Protein AF-A0A970PVP2-F1 (afdb_monomer_lite)

Structure (mmCIF, N/CA/C/O backbone):
data_AF-A0A970PVP2-F1
#
_entry.id   AF-A0A970PVP2-F1
#
loop_
_atom_site.group_PDB
_atom_site.id
_atom_site.type_symbol
_atom_site.label_atom_id
_atom_site.label_alt_id
_atom_site.label_comp_id
_atom_site.label_asym_id
_atom_site.label_entity_id
_atom_site.label_seq_id
_atom_site.pdbx_PDB_ins_code
_atom_site.Cartn_x
_atom_site.Cartn_y
_atom_site.Cartn_z
_atom_site.occupancy
_atom_site.B_iso_or_equiv
_atom_site.auth_seq_id
_atom_site.auth_comp_id
_atom_site.auth_asym_id
_atom_site.auth_atom_id
_atom_site.pdbx_PDB_model_num
ATOM 1 N N . MET A 1 1 ? 5.228 10.701 -20.672 1.00 58.44 1 MET A N 1
ATOM 2 C CA . MET A 1 1 ? 6.135 9.783 -19.954 1.00 58.44 1 MET A CA 1
ATOM 3 C C . MET A 1 1 ? 5.362 8.500 -19.697 1.00 58.44 1 MET A C 1
ATOM 5 O O . MET A 1 1 ? 4.234 8.600 -19.229 1.00 58.44 1 MET A O 1
ATOM 9 N N . LYS A 1 2 ? 5.889 7.339 -20.095 1.00 67.12 2 LYS A N 1
ATOM 10 C CA . LYS A 1 2 ? 5.264 6.033 -19.849 1.00 67.12 2 LYS A CA 1
ATOM 11 C C . LYS A 1 2 ? 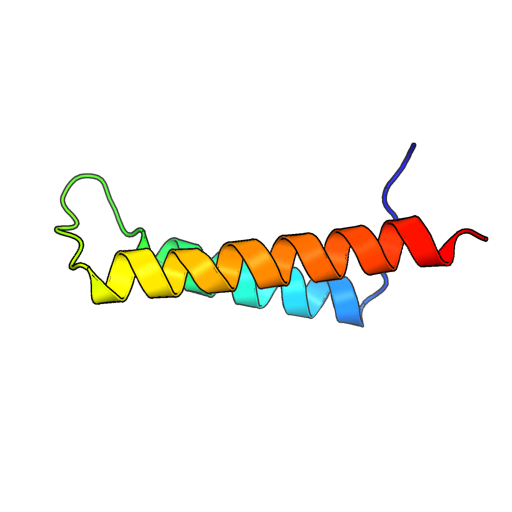6.107 5.339 -18.783 1.00 67.12 2 LYS A C 1
ATOM 13 O O . LYS A 1 2 ? 7.313 5.239 -18.964 1.00 67.12 2 LYS A O 1
ATOM 18 N N . LEU A 1 3 ? 5.486 4.950 -17.675 1.00 75.44 3 LEU A N 1
ATOM 19 C CA . LEU A 1 3 ? 6.143 4.172 -16.630 1.00 75.44 3 LEU A CA 1
ATOM 20 C C . LEU A 1 3 ? 6.237 2.724 -17.122 1.00 75.44 3 LEU A C 1
ATOM 22 O O . LEU A 1 3 ? 5.203 2.113 -17.401 1.00 75.44 3 LEU A O 1
ATOM 26 N N . GLU A 1 4 ? 7.449 2.200 -17.267 1.00 81.50 4 GLU A N 1
ATOM 27 C CA . GLU A 1 4 ? 7.668 0.782 -17.549 1.00 81.50 4 GLU A CA 1
ATOM 28 C C . GLU A 1 4 ? 8.192 0.118 -16.284 1.00 8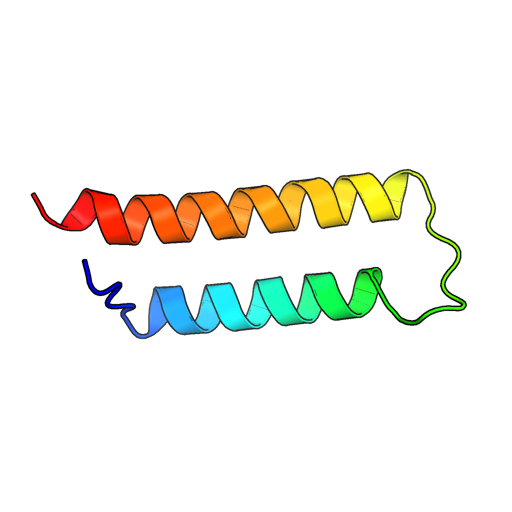1.50 4 GLU A C 1
ATOM 30 O O . GLU A 1 4 ? 9.228 0.499 -15.750 1.00 81.50 4 GLU A O 1
ATOM 35 N N . LEU A 1 5 ? 7.415 -0.835 -15.776 1.00 84.31 5 LEU A N 1
ATOM 36 C CA . LEU A 1 5 ? 7.766 -1.623 -14.606 1.00 84.31 5 LEU A CA 1
ATOM 37 C C . LEU A 1 5 ? 8.349 -2.943 -15.092 1.00 84.31 5 LEU A C 1
ATOM 39 O O . LEU A 1 5 ? 7.715 -3.639 -15.891 1.00 84.31 5 LEU A O 1
ATOM 43 N N . ASP A 1 6 ? 9.525 -3.308 -14.593 1.00 90.12 6 ASP A N 1
ATOM 44 C CA . ASP A 1 6 ? 9.974 -4.690 -14.709 1.00 90.12 6 ASP A CA 1
ATOM 45 C C . ASP A 1 6 ? 9.123 -5.622 -13.823 1.00 90.12 6 ASP A C 1
ATOM 47 O O . ASP A 1 6 ? 8.244 -5.204 -13.060 1.00 90.12 6 ASP A O 1
ATOM 51 N N . SER A 1 7 ? 9.373 -6.924 -13.954 1.00 91.88 7 SER A N 1
ATOM 52 C CA . SER A 1 7 ? 8.609 -7.946 -13.234 1.00 91.88 7 SER A CA 1
ATOM 53 C C . SER A 1 7 ? 8.773 -7.861 -11.714 1.00 91.88 7 SER A C 1
ATOM 55 O O . SER A 1 7 ? 7.833 -8.189 -10.995 1.00 91.88 7 SER A O 1
ATOM 57 N N . GLU A 1 8 ? 9.925 -7.413 -11.212 1.00 94.44 8 GLU A N 1
ATOM 58 C CA . GLU A 1 8 ? 10.187 -7.324 -9.775 1.00 94.44 8 GLU A CA 1
ATOM 59 C C . GLU A 1 8 ? 9.430 -6.144 -9.158 1.00 94.44 8 GLU A C 1
ATOM 61 O O . GLU A 1 8 ? 8.692 -6.318 -8.182 1.00 94.44 8 GLU A O 1
ATOM 66 N N . HIS A 1 9 ? 9.544 -4.959 -9.759 1.00 94.25 9 HIS A N 1
ATOM 67 C CA . HIS A 1 9 ? 8.839 -3.764 -9.303 1.00 94.25 9 HIS A CA 1
ATOM 68 C C . HIS A 1 9 ? 7.321 -3.929 -9.406 1.00 94.25 9 HIS A C 1
ATOM 70 O O . HIS A 1 9 ? 6.596 -3.529 -8.493 1.00 94.25 9 HIS A O 1
ATOM 76 N N . TYR A 1 10 ? 6.826 -4.576 -10.468 1.00 93.38 10 TYR A N 1
ATOM 77 C CA . TYR A 1 10 ? 5.402 -4.883 -10.604 1.00 93.38 10 TYR A CA 1
ATOM 78 C C . TYR A 1 10 ? 4.885 -5.779 -9.467 1.00 93.38 10 TYR A C 1
ATOM 80 O O . TYR A 1 10 ? 3.852 -5.470 -8.869 1.00 93.38 10 TYR A O 1
ATOM 88 N N . VAL A 1 11 ? 5.598 -6.866 -9.144 1.00 95.75 11 VAL A N 1
ATOM 89 C CA . VAL A 1 11 ? 5.202 -7.783 -8.061 1.00 95.75 11 VAL A CA 1
ATOM 90 C C . VAL A 1 11 ? 5.181 -7.056 -6.716 1.00 95.75 11 VAL A C 1
ATOM 92 O O . VAL A 1 11 ? 4.173 -7.129 -6.013 1.00 95.75 1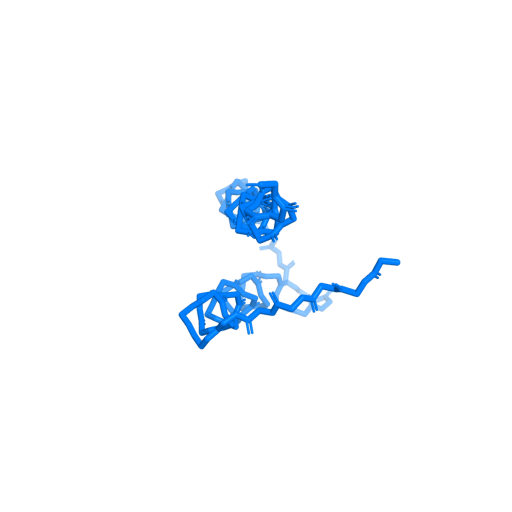1 VAL A O 1
ATOM 95 N N . LYS A 1 12 ? 6.223 -6.275 -6.400 1.00 96.44 12 LYS A N 1
ATOM 96 C CA . LYS A 1 12 ? 6.287 -5.492 -5.153 1.00 96.44 12 LYS A CA 1
ATOM 97 C C . LYS A 1 12 ? 5.145 -4.481 -5.041 1.00 96.44 12 LYS A C 1
ATOM 99 O O . LYS A 1 12 ? 4.498 -4.395 -4.000 1.00 96.44 12 LYS A O 1
ATOM 104 N N . LEU A 1 13 ? 4.854 -3.737 -6.112 1.00 96.38 13 LEU A N 1
ATOM 105 C CA . LEU A 1 13 ? 3.740 -2.782 -6.126 1.00 96.38 13 LEU A CA 1
ATOM 106 C C . LEU A 1 13 ? 2.392 -3.476 -5.920 1.00 96.38 13 LEU A C 1
ATOM 108 O O . LEU A 1 13 ? 1.538 -2.958 -5.196 1.00 96.38 13 LEU A O 1
ATOM 112 N N . LEU A 1 14 ? 2.198 -4.650 -6.523 1.00 96.88 14 LEU A N 1
ATOM 113 C CA . LEU A 1 14 ? 0.973 -5.426 -6.358 1.00 96.88 14 LEU A CA 1
ATOM 114 C C . LEU A 1 14 ? 0.793 -5.901 -4.909 1.00 96.88 14 LEU A C 1
ATOM 116 O O . LEU A 1 14 ? -0.321 -5.842 -4.386 1.00 96.88 14 LEU A O 1
ATOM 120 N N . GLU A 1 15 ? 1.862 -6.364 -4.262 1.00 98.06 15 GLU A N 1
ATOM 121 C CA . GLU A 1 15 ? 1.849 -6.797 -2.859 1.00 98.06 15 GLU A CA 1
ATOM 122 C C . GLU A 1 15 ? 1.549 -5.637 -1.906 1.00 98.06 15 GLU A C 1
ATOM 124 O O . GLU A 1 15 ? 0.618 -5.735 -1.106 1.00 98.06 15 GLU A O 1
ATOM 129 N N . LEU A 1 16 ? 2.249 -4.509 -2.059 1.00 98.31 16 LEU A N 1
ATOM 130 C CA . LEU A 1 16 ? 2.034 -3.307 -1.248 1.00 98.31 16 LEU A CA 1
ATOM 131 C C . LEU A 1 16 ? 0.616 -2.754 -1.409 1.00 98.31 16 LEU A C 1
ATOM 133 O O . LEU A 1 16 ? -0.027 -2.385 -0.430 1.00 98.31 16 LEU A O 1
ATOM 137 N N . THR A 1 17 ? 0.090 -2.741 -2.636 1.00 96.88 17 THR A N 1
ATOM 138 C CA . THR A 1 17 ? -1.278 -2.268 -2.893 1.00 96.88 17 THR A CA 1
ATOM 139 C C . THR A 1 17 ? -2.311 -3.182 -2.232 1.00 96.88 17 THR A C 1
ATOM 141 O O . THR A 1 17 ? -3.267 -2.693 -1.634 1.00 96.88 17 THR A O 1
ATOM 144 N N . LYS A 1 18 ? -2.114 -4.507 -2.281 1.00 97.81 18 LYS A N 1
ATOM 145 C CA . LYS A 1 18 ? -2.985 -5.465 -1.579 1.00 97.81 18 LYS A CA 1
ATOM 146 C C . LYS A 1 18 ? -2.933 -5.277 -0.067 1.00 97.81 18 LYS A C 1
ATOM 148 O O . LYS A 1 18 ? -3.979 -5.306 0.576 1.00 97.81 18 LYS A O 1
ATOM 153 N N . GLU A 1 19 ? -1.741 -5.078 0.491 1.00 97.75 19 GLU A N 1
ATOM 154 C CA . GLU A 1 19 ? -1.578 -4.820 1.919 1.00 97.75 19 GLU A CA 1
ATOM 155 C C . GLU A 1 19 ? -2.277 -3.519 2.329 1.00 97.75 19 GLU A C 1
ATOM 157 O O . GLU A 1 19 ? -3.046 -3.520 3.290 1.00 97.75 19 GLU A O 1
ATOM 162 N N . PHE A 1 20 ? -2.097 -2.443 1.556 1.00 97.69 20 PHE A N 1
ATOM 163 C CA . PHE A 1 20 ? -2.799 -1.180 1.771 1.00 97.69 20 PHE A CA 1
ATOM 164 C C . PHE A 1 20 ? -4.315 -1.385 1.770 1.00 97.69 20 PHE A C 1
ATOM 166 O O . PHE A 1 20 ? -4.986 -0.989 2.718 1.00 97.69 20 PHE A O 1
ATOM 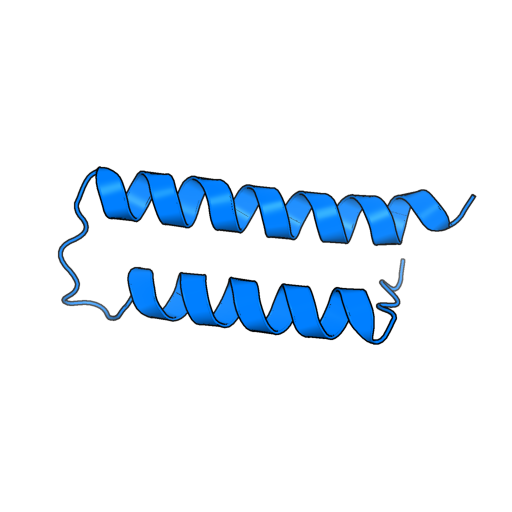173 N N . SER A 1 21 ? -4.864 -2.038 0.738 1.00 95.88 21 SER A N 1
ATOM 174 C CA . SER A 1 21 ? -6.305 -2.295 0.639 1.00 95.88 21 SER A CA 1
ATOM 175 C C . SER A 1 21 ? -6.831 -3.146 1.794 1.00 95.88 21 SER A C 1
ATOM 177 O O . SER A 1 21 ? -7.946 -2.915 2.250 1.00 95.88 21 SER A O 1
ATOM 179 N N . SER A 1 22 ? -6.037 -4.093 2.300 1.00 96.56 22 SER A N 1
ATOM 180 C CA . SER A 1 22 ? -6.418 -4.907 3.457 1.00 96.56 22 SER A CA 1
ATOM 181 C C . SER A 1 22 ? -6.520 -4.100 4.753 1.00 96.56 22 SER A C 1
ATOM 183 O O . SER A 1 22 ? -7.290 -4.491 5.624 1.00 96.56 22 SER A O 1
ATOM 185 N N . ILE A 1 23 ? -5.734 -3.030 4.904 1.00 95.81 23 ILE A N 1
ATOM 186 C CA . ILE A 1 23 ? -5.770 -2.151 6.084 1.00 95.81 23 ILE A CA 1
ATOM 187 C C . ILE A 1 23 ? -6.848 -1.079 5.915 1.00 95.81 23 ILE A C 1
ATOM 189 O O . ILE A 1 23 ? -7.599 -0.804 6.847 1.00 95.81 23 ILE A O 1
ATOM 193 N N . TYR A 1 24 ? -6.939 -0.491 4.719 1.00 95.25 24 TYR A N 1
ATOM 194 C CA . TYR A 1 24 ? -7.958 0.500 4.387 1.00 95.25 24 TYR A CA 1
ATOM 195 C C . TYR A 1 24 ? -9.362 -0.079 4.580 1.00 95.25 24 TYR A C 1
ATOM 197 O O . TYR A 1 24 ? -10.219 0.587 5.151 1.00 95.25 24 TYR A O 1
ATOM 205 N N . GLY A 1 25 ? -9.564 -1.335 4.173 1.00 92.25 25 GLY A N 1
ATOM 206 C CA . GLY A 1 25 ? -10.811 -2.051 4.389 1.00 92.25 25 GLY A CA 1
ATOM 207 C C . GLY A 1 25 ? -11.961 -1.452 3.584 1.00 92.25 25 GLY A C 1
ATOM 208 O O . GLY A 1 25 ? -11.835 -1.194 2.385 1.00 92.25 25 GLY A O 1
ATOM 209 N N . ASP A 1 26 ? -13.096 -1.269 4.244 1.00 92.31 26 ASP A N 1
ATOM 210 C CA . ASP A 1 26 ? -14.326 -0.729 3.677 1.00 92.31 26 ASP A CA 1
ATOM 211 C C . ASP A 1 26 ? -14.818 0.518 4.430 1.00 92.31 26 ASP A C 1
ATOM 213 O O . ASP A 1 26 ? -14.185 1.039 5.346 1.00 92.31 26 AS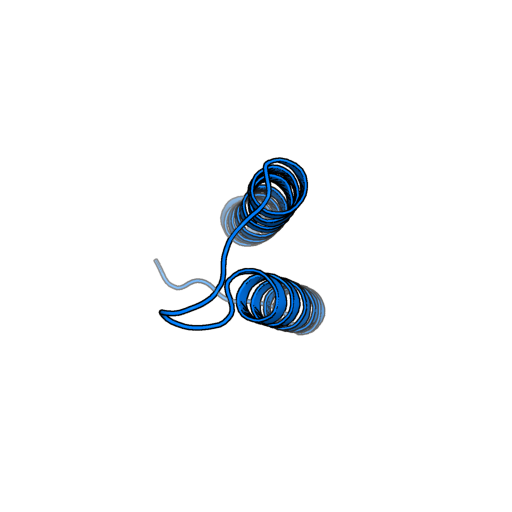P A O 1
ATOM 217 N N . ASN A 1 27 ? -16.002 0.992 4.049 1.00 82.06 27 ASN A N 1
ATOM 218 C CA . ASN A 1 27 ? -16.624 2.206 4.572 1.00 82.06 27 ASN A CA 1
ATOM 219 C C . ASN A 1 27 ? -16.977 2.132 6.075 1.00 82.06 27 ASN A C 1
ATOM 221 O O . ASN A 1 27 ? -17.431 3.131 6.630 1.00 82.06 27 ASN A O 1
ATOM 225 N N . GLN A 1 28 ? -16.859 0.957 6.701 1.00 92.38 28 GLN A N 1
ATOM 226 C CA . GLN A 1 28 ? -17.142 0.707 8.117 1.00 92.38 28 GLN A CA 1
ATOM 227 C C . GLN A 1 28 ? -15.866 0.424 8.920 1.00 92.38 28 GLN A C 1
ATOM 229 O O . GLN A 1 28 ? -15.946 0.100 10.104 1.00 92.38 28 GLN A O 1
ATOM 234 N N . THR A 1 29 ? -14.694 0.509 8.291 1.00 92.81 29 THR A N 1
ATOM 235 C CA . THR A 1 29 ? -13.427 0.211 8.953 1.00 92.81 29 THR A CA 1
ATOM 236 C C . THR A 1 29 ? -13.029 1.358 9.880 1.00 92.81 29 THR A C 1
ATOM 238 O O . THR A 1 29 ? -12.729 2.464 9.433 1.00 92.81 29 THR A O 1
ATOM 241 N N . ASP A 1 30 ? -13.001 1.079 11.184 1.00 94.81 30 ASP A N 1
ATOM 242 C CA . ASP A 1 30 ? -12.456 1.989 12.191 1.00 94.81 30 ASP A CA 1
ATOM 243 C C . ASP A 1 30 ? -10.930 1.861 12.232 1.00 94.81 30 ASP A C 1
ATOM 245 O O . ASP A 1 30 ? -10.383 0.869 12.721 1.00 94.81 30 ASP A O 1
ATOM 249 N N . TRP A 1 31 ? -10.226 2.876 11.732 1.00 96.00 31 TRP A N 1
ATOM 250 C CA . TRP A 1 31 ? -8.765 2.887 11.746 1.00 96.00 31 TRP A CA 1
ATOM 251 C C . TRP A 1 31 ? -8.201 3.330 13.090 1.00 96.00 31 TRP A C 1
ATOM 253 O O . TRP A 1 31 ? -8.567 4.369 13.648 1.00 96.00 31 TRP A O 1
ATOM 263 N N . THR A 1 32 ? -7.207 2.590 13.565 1.00 97.00 32 THR A N 1
ATOM 264 C CA . THR A 1 32 ? -6.347 3.037 14.657 1.00 97.00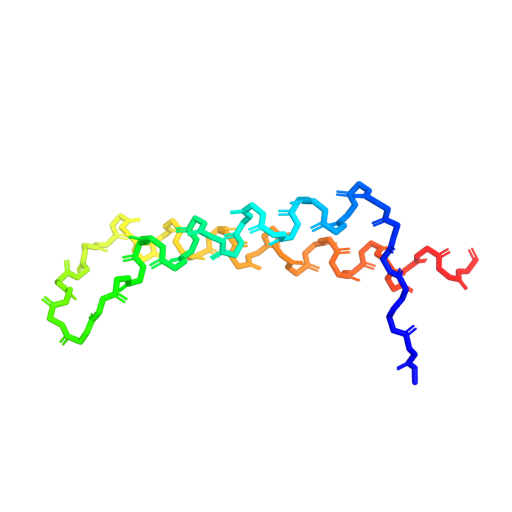 32 THR A CA 1
ATOM 265 C C . THR A 1 32 ? -5.223 3.935 14.136 1.00 97.00 32 THR A C 1
ATOM 267 O O . THR A 1 32 ? -4.889 3.949 12.950 1.00 97.00 32 THR A O 1
ATOM 270 N N . LEU A 1 33 ? -4.553 4.651 15.046 1.00 96.38 33 LEU A N 1
ATOM 271 C CA . LEU A 1 33 ? -3.331 5.390 14.708 1.00 96.38 33 LEU A CA 1
ATOM 272 C C . LEU A 1 33 ? -2.237 4.469 14.133 1.00 96.38 33 LEU A C 1
ATOM 274 O O . LEU A 1 33 ? -1.455 4.895 13.286 1.00 96.38 33 LEU A O 1
ATOM 278 N N . PHE A 1 34 ? -2.184 3.209 14.578 1.00 97.12 34 PHE A N 1
ATOM 279 C CA . PHE A 1 34 ? -1.245 2.221 14.051 1.00 97.12 34 PHE A CA 1
ATOM 280 C C . PHE A 1 34 ? -1.554 1.880 12.587 1.00 97.12 34 PHE A C 1
ATOM 282 O O . PHE A 1 34 ? -0.640 1.881 11.766 1.00 97.12 34 PHE A O 1
ATOM 289 N N . ASP A 1 35 ? -2.829 1.681 12.246 1.00 96.88 35 ASP A N 1
ATOM 290 C CA . ASP A 1 35 ? -3.263 1.393 10.872 1.00 96.88 35 ASP A CA 1
ATOM 291 C C . ASP A 1 35 ? -2.924 2.548 9.929 1.00 96.88 35 ASP A C 1
ATOM 293 O O . ASP A 1 35 ? -2.377 2.337 8.846 1.00 96.88 35 ASP A O 1
ATOM 297 N N . VAL A 1 36 ? -3.162 3.787 10.374 1.00 96.75 36 VAL A N 1
ATOM 298 C CA . VAL A 1 36 ? -2.814 4.994 9.613 1.00 96.75 36 VAL A CA 1
ATOM 299 C C . VAL A 1 36 ? -1.307 5.099 9.391 1.00 96.75 36 VAL A C 1
ATOM 301 O O . VAL A 1 36 ? -0.880 5.353 8.267 1.00 96.75 36 VAL A O 1
ATOM 304 N N . ASN A 1 37 ? -0.493 4.869 10.424 1.00 98.06 37 ASN A N 1
ATOM 305 C CA . ASN A 1 37 ? 0.966 4.880 10.286 1.00 98.06 37 ASN A CA 1
ATOM 306 C C . ASN A 1 37 ? 1.465 3.769 9.356 1.00 98.06 37 ASN A C 1
ATOM 308 O O . ASN A 1 37 ? 2.416 3.976 8.609 1.00 98.06 37 ASN A O 1
ATOM 312 N N . LYS A 1 38 ? 0.805 2.609 9.355 1.00 97.88 38 LYS A N 1
ATOM 313 C CA . LYS A 1 38 ? 1.151 1.511 8.457 1.00 97.88 38 LYS A CA 1
ATOM 314 C C . LYS A 1 38 ? 0.798 1.830 6.998 1.00 97.88 38 LYS A C 1
ATOM 316 O O . LYS A 1 38 ? 1.632 1.635 6.118 1.00 97.88 38 LYS A O 1
ATOM 321 N N . MET A 1 39 ? -0.391 2.379 6.738 1.00 97.75 39 MET A N 1
ATOM 322 C CA . MET A 1 39 ? -0.798 2.867 5.406 1.00 97.75 39 MET A CA 1
ATOM 323 C C . MET A 1 39 ? 0.129 3.984 4.902 1.00 97.75 39 MET A C 1
ATOM 325 O O . MET A 1 39 ? 0.605 3.928 3.769 1.00 97.75 39 MET A O 1
ATOM 329 N N . VAL A 1 40 ? 0.426 4.934 5.797 1.00 98.00 40 VAL A N 1
ATOM 330 C CA . VAL A 1 40 ? 1.676 5.697 5.919 1.00 98.00 40 VAL A CA 1
ATOM 331 C C . VAL A 1 40 ? 2.860 5.201 5.090 1.00 98.00 40 VAL A C 1
ATOM 333 O O . VAL A 1 40 ? 3.215 5.679 4.009 1.00 98.00 40 VAL A O 1
ATOM 336 N N . ASP A 1 41 ? 3.494 4.205 5.693 1.00 98.31 41 ASP A N 1
ATOM 337 C CA . ASP A 1 41 ? 4.763 3.650 5.273 1.00 98.31 41 ASP A CA 1
ATOM 338 C C . ASP A 1 41 ? 4.629 2.824 3.992 1.00 98.31 41 ASP A C 1
ATOM 340 O O . ASP A 1 41 ? 5.490 2.939 3.122 1.00 98.31 41 ASP A O 1
ATOM 344 N N . ILE A 1 42 ? 3.512 2.112 3.797 1.00 98.31 42 ILE A N 1
ATOM 345 C CA . ILE A 1 42 ? 3.217 1.432 2.525 1.00 98.31 42 ILE A CA 1
ATOM 346 C C . ILE A 1 42 ? 3.175 2.440 1.370 1.00 98.31 42 ILE A C 1
ATOM 348 O O . ILE A 1 42 ? 3.786 2.214 0.324 1.00 98.31 42 ILE A O 1
ATOM 352 N N . GLY A 1 43 ? 2.502 3.580 1.560 1.00 97.50 43 GLY A N 1
ATOM 353 C CA . GLY A 1 43 ? 2.444 4.648 0.563 1.00 97.50 43 GLY A CA 1
ATOM 354 C C . GLY A 1 43 ? 3.830 5.189 0.205 1.00 97.50 43 GLY A C 1
ATOM 355 O O . GLY A 1 43 ? 4.135 5.364 -0.974 1.00 97.50 43 GLY A O 1
ATOM 356 N N . LYS A 1 44 ? 4.707 5.382 1.200 1.00 98.12 44 LYS A N 1
ATOM 357 C CA . LYS A 1 44 ? 6.104 5.787 0.962 1.00 98.12 44 LYS A CA 1
ATOM 358 C C . LYS A 1 44 ? 6.884 4.732 0.178 1.00 98.12 44 LYS A C 1
ATOM 360 O O . LYS A 1 44 ? 7.618 5.093 -0.737 1.00 98.12 44 LYS A O 1
ATOM 365 N N . SER A 1 45 ? 6.715 3.447 0.493 1.00 97.75 45 SER A N 1
ATOM 366 C CA . SER A 1 45 ? 7.364 2.357 -0.247 1.00 97.75 45 SER A CA 1
ATOM 367 C C . SER A 1 45 ? 6.912 2.300 -1.706 1.00 97.75 45 SER A C 1
ATOM 369 O O . SER A 1 45 ? 7.746 2.125 -2.592 1.00 97.75 45 SER A O 1
ATOM 371 N N . ILE A 1 46 ? 5.618 2.509 -1.973 1.00 96.50 46 ILE A N 1
ATOM 372 C CA . ILE A 1 46 ? 5.091 2.615 -3.341 1.00 96.50 46 ILE A CA 1
ATOM 373 C C . ILE A 1 46 ? 5.753 3.782 -4.078 1.00 96.50 46 ILE A C 1
ATOM 375 O O . ILE A 1 46 ? 6.230 3.598 -5.196 1.00 96.50 46 ILE A O 1
ATOM 379 N N . VAL A 1 47 ? 5.822 4.966 -3.458 1.00 94.88 47 VAL A N 1
ATOM 380 C CA . VAL A 1 47 ? 6.467 6.143 -4.064 1.00 94.88 47 VAL A CA 1
ATOM 381 C C . VAL A 1 47 ? 7.942 5.872 -4.368 1.00 94.88 47 VAL A C 1
ATOM 383 O O . VAL A 1 47 ? 8.357 6.136 -5.490 1.00 94.88 47 VAL A O 1
ATOM 386 N N . SER A 1 48 ? 8.697 5.270 -3.441 1.00 94.88 48 SER A N 1
ATOM 387 C CA . SER A 1 48 ? 10.111 4.912 -3.655 1.00 94.88 48 SER A CA 1
ATOM 388 C C . SER A 1 48 ? 10.299 4.032 -4.891 1.00 94.88 48 SER A C 1
ATOM 390 O O . SER A 1 48 ? 11.138 4.328 -5.734 1.00 94.88 48 SER A O 1
ATOM 392 N N . ILE A 1 49 ? 9.470 2.993 -5.055 1.00 93.75 49 ILE A N 1
ATOM 393 C CA . ILE A 1 49 ? 9.540 2.102 -6.224 1.00 93.75 49 ILE A CA 1
ATOM 394 C C . ILE A 1 49 ? 9.258 2.872 -7.521 1.00 93.75 49 ILE A C 1
ATOM 396 O O . ILE A 1 49 ? 9.927 2.667 -8.535 1.00 93.75 49 ILE A O 1
ATOM 400 N N . LEU A 1 50 ? 8.263 3.762 -7.507 1.00 91.44 50 LEU A N 1
ATOM 401 C CA . LEU A 1 50 ? 7.935 4.573 -8.678 1.00 91.44 50 LEU A CA 1
ATOM 402 C C . LEU A 1 50 ? 9.072 5.543 -9.022 1.00 91.44 50 LEU A C 1
ATOM 404 O O . LEU A 1 50 ? 9.401 5.692 -10.197 1.00 91.44 50 LEU A O 1
ATOM 408 N N . GLU A 1 51 ? 9.688 6.172 -8.022 1.00 90.44 51 GLU A N 1
ATOM 409 C CA . GLU A 1 51 ? 10.847 7.049 -8.200 1.00 90.44 51 GLU A CA 1
ATOM 410 C C . GLU A 1 51 ? 12.061 6.289 -8.743 1.00 90.44 51 GLU A C 1
ATOM 412 O O . GLU A 1 51 ? 12.707 6.780 -9.665 1.00 90.44 51 GLU A O 1
ATOM 417 N N . GLU A 1 52 ? 12.331 5.074 -8.259 1.00 89.69 52 GLU A N 1
ATOM 418 C CA . GLU A 1 52 ? 13.385 4.196 -8.786 1.00 89.69 52 GLU A CA 1
ATOM 419 C C . GLU A 1 52 ? 13.156 3.878 -10.269 1.00 89.69 52 GLU A C 1
ATOM 421 O O . GLU A 1 52 ? 14.063 4.035 -11.090 1.00 89.69 52 GLU A O 1
ATOM 426 N N . CYS A 1 53 ? 11.928 3.519 -10.648 1.00 86.50 53 CYS A N 1
ATOM 427 C CA . CYS A 1 53 ? 11.583 3.212 -12.039 1.00 86.50 53 CYS A CA 1
ATOM 428 C C . CYS A 1 53 ? 11.699 4.438 -12.960 1.00 86.50 53 CYS A C 1
ATOM 430 O O . CYS A 1 53 ? 12.063 4.309 -14.128 1.00 86.50 53 CYS A O 1
ATOM 432 N N . LEU A 1 54 ? 11.397 5.634 -12.450 1.00 83.94 54 LEU A N 1
ATOM 433 C CA . LEU A 1 54 ? 11.505 6.885 -13.205 1.00 83.94 54 LEU A CA 1
ATOM 434 C C . LEU A 1 54 ? 12.941 7.426 -13.261 1.00 83.94 54 LEU A C 1
ATOM 436 O O . LEU A 1 54 ? 13.324 8.029 -14.263 1.00 83.94 54 LEU A O 1
ATOM 440 N N . GLY A 1 55 ? 13.730 7.213 -12.206 1.00 72.94 55 GLY A N 1
ATOM 441 C CA . GLY A 1 55 ? 15.121 7.649 -12.085 1.00 72.94 55 GLY A CA 1
ATOM 442 C C . GLY A 1 55 ? 16.123 6.745 -12.805 1.00 72.94 55 GLY A C 1
ATOM 443 O O . GLY A 1 55 ? 17.183 7.219 -13.202 1.00 72.94 55 GLY A O 1
ATOM 444 N N . SER A 1 56 ? 15.770 5.478 -13.046 1.00 57.59 56 SER A N 1
ATOM 445 C CA . SER A 1 56 ? 16.591 4.508 -13.795 1.00 57.59 56 SER A CA 1
ATOM 446 C C . SER A 1 56 ? 16.626 4.756 -15.315 1.00 57.59 56 SER A C 1
ATOM 448 O O . SER A 1 56 ? 17.239 3.989 -16.051 1.00 57.59 56 SER A O 1
ATOM 450 N N . GLY A 1 57 ? 15.958 5.810 -15.799 1.00 52.12 57 GLY A N 1
ATOM 451 C CA . GLY A 1 57 ? 15.919 6.213 -17.209 1.00 52.12 57 GLY A CA 1
ATOM 452 C C . GLY A 1 57 ? 17.037 7.166 -17.661 1.00 52.12 57 GLY A C 1
ATOM 453 O O . GLY A 1 57 ? 16.886 7.766 -18.726 1.00 52.12 57 GLY A O 1
ATOM 454 N N . ASN A 1 58 ? 18.109 7.326 -16.874 1.00 44.00 58 ASN A N 1
ATOM 455 C CA . ASN A 1 58 ? 19.305 8.114 -17.215 1.00 44.00 58 ASN A CA 1
ATOM 456 C C . ASN A 1 58 ? 20.538 7.228 -17.408 1.00 44.00 58 ASN A C 1
ATOM 458 O O . ASN A 1 58 ? 20.835 6.434 -16.489 1.00 44.00 58 ASN A O 1
#

Radius of gyration: 13.58 Å; chains: 1; bounding box: 36×18×35 Å

Foldseek 3Di:
DDQDDDPVLVVLLVVLVVVLCVLVDDPPDDDDPVSVVSNVVSVVVNVVSSCCSVVVPD

pLDDT: mean 90.4, std 12.14, range [44.0, 98.31]

Secondary structure (DSSP, 8-state):
------HHHHHHHHHHHHHHHHHH--TT----HHHHHHHHHHHHHHHHHHHHHHHTT-

Sequence (58 aa):
MKLELDSEHYVKLLELTKEFSSIYGDNQTDWTLFDVNKMVDIGKSIVSILEECLGSGN